Protein AF-A0A1H7SMZ6-F1 (afdb_monomer_lite)

Foldseek 3Di:
DDPVVVVLVVLLVVLVVLLVVCVVVLVVLVVVLVVLVVVLVVLLVVLVVVLVVLVVVLVVLVVVLVVLVVVQVPDPDDDPVNVVVSVVSVVVSVVSVVVSVVSVVVSVVVNVVSCVSVVSSVVSVVVSCVSCVSNVVSVVSVVVVVVVVPPPCPVPPPPPDDPDPPPDVVNVVVVVVVVPD

Structure (mmCIF, N/CA/C/O backbone):
data_AF-A0A1H7SMZ6-F1
#
_entry.id   AF-A0A1H7SMZ6-F1
#
loop_
_atom_site.group_PDB
_atom_site.id
_atom_site.type_symbol
_atom_site.label_atom_id
_atom_site.label_alt_id
_atom_site.label_comp_id
_atom_site.label_asym_id
_atom_site.label_entity_id
_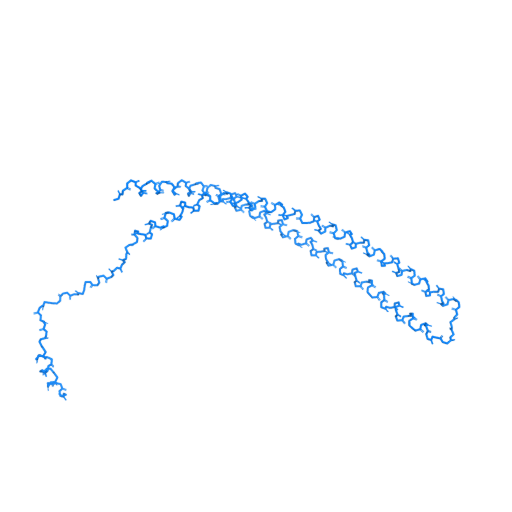atom_site.label_seq_id
_atom_site.pdbx_PDB_ins_code
_atom_site.Cartn_x
_atom_site.Cartn_y
_atom_site.Cartn_z
_atom_site.occupancy
_atom_site.B_iso_or_equiv
_atom_site.auth_seq_id
_atom_site.auth_comp_id
_atom_site.auth_asym_id
_atom_site.auth_atom_id
_atom_site.pdbx_PDB_model_num
ATOM 1 N N . MET A 1 1 ? -32.812 -18.752 51.879 1.00 51.69 1 MET A N 1
ATOM 2 C CA . MET A 1 1 ? -32.867 -17.754 50.796 1.00 51.69 1 MET A CA 1
ATOM 3 C C . MET A 1 1 ? -32.451 -16.427 51.401 1.00 51.69 1 MET A C 1
ATOM 5 O O . MET A 1 1 ? -33.240 -15.782 52.082 1.00 51.69 1 MET A O 1
ATOM 9 N N . SER A 1 2 ? -31.147 -16.176 51.392 1.00 53.62 2 SER A N 1
ATOM 10 C CA . SER A 1 2 ? -30.470 -15.222 52.283 1.00 53.62 2 SER A CA 1
ATOM 11 C C . SER A 1 2 ? -30.337 -13.846 51.614 1.00 53.62 2 SER A C 1
ATOM 13 O O . SER A 1 2 ? -30.300 -13.753 50.391 1.00 53.62 2 SER A O 1
ATOM 15 N N . GLN A 1 3 ? -30.242 -12.759 52.394 1.00 60.19 3 GLN A N 1
ATOM 16 C CA . GLN A 1 3 ? -30.104 -11.377 51.881 1.00 60.19 3 GLN A CA 1
ATOM 17 C C . GLN A 1 3 ? -28.958 -11.192 50.859 1.00 60.19 3 GLN A C 1
ATOM 19 O O . GLN A 1 3 ? -28.992 -10.259 50.059 1.00 60.19 3 GLN A O 1
ATOM 24 N N . SER A 1 4 ? -27.969 -12.094 50.864 1.00 61.38 4 SER A N 1
ATOM 25 C CA . SER A 1 4 ? -26.861 -12.137 49.904 1.00 61.38 4 SER A CA 1
ATOM 26 C C . SER A 1 4 ? -27.314 -12.468 48.476 1.00 61.38 4 SER A C 1
ATOM 28 O O . SER A 1 4 ? -26.823 -11.855 47.530 1.00 61.38 4 SER A O 1
ATOM 30 N N . GLU A 1 5 ? -28.260 -13.398 48.311 1.00 63.25 5 GLU A N 1
ATOM 31 C CA . GLU A 1 5 ? -28.797 -13.780 46.996 1.00 63.25 5 GLU A CA 1
ATOM 32 C C . GLU A 1 5 ? -29.577 -12.608 46.393 1.00 63.25 5 GLU A C 1
ATOM 34 O O . GLU A 1 5 ? -29.265 -12.171 45.291 1.00 63.25 5 GLU A O 1
ATOM 39 N N . ALA A 1 6 ? -30.487 -12.001 47.166 1.00 66.75 6 ALA A N 1
ATOM 40 C CA . ALA A 1 6 ? -31.293 -10.855 46.728 1.00 66.75 6 ALA A CA 1
ATOM 41 C C . ALA A 1 6 ? -30.447 -9.619 46.350 1.00 66.75 6 ALA A C 1
ATOM 43 O O . ALA A 1 6 ? -30.786 -8.890 45.417 1.00 66.75 6 ALA A O 1
ATOM 44 N N . SER A 1 7 ? -29.325 -9.387 47.044 1.00 71.81 7 SER A N 1
ATOM 45 C CA . SER A 1 7 ? -28.379 -8.311 46.717 1.00 71.81 7 SER A CA 1
ATOM 46 C C . SER A 1 7 ? -27.619 -8.568 45.411 1.00 71.81 7 SER A C 1
ATOM 48 O O . SER A 1 7 ? -27.366 -7.632 44.649 1.00 71.81 7 SER A O 1
ATOM 50 N N . SER A 1 8 ? -27.254 -9.820 45.130 1.00 73.25 8 SER A N 1
ATOM 51 C CA . SER A 1 8 ? -26.578 -10.173 43.881 1.00 73.25 8 SER A CA 1
ATOM 52 C C . SER A 1 8 ? -27.525 -10.114 42.680 1.00 73.25 8 SER A C 1
ATOM 54 O O . SER A 1 8 ? -27.167 -9.523 41.660 1.00 73.25 8 SER A O 1
ATOM 56 N N . THR A 1 9 ? -28.766 -10.597 42.816 1.00 78.12 9 THR A N 1
ATOM 57 C CA . THR A 1 9 ? -29.762 -10.506 41.733 1.00 78.12 9 THR A CA 1
ATOM 58 C C . THR A 1 9 ? -30.087 -9.053 41.381 1.00 78.12 9 THR A C 1
ATOM 60 O O . THR A 1 9 ? -30.216 -8.725 40.205 1.00 78.12 9 THR A O 1
ATOM 63 N N . ALA A 1 10 ? -30.150 -8.157 42.373 1.00 81.50 10 ALA A N 1
ATOM 64 C CA . ALA A 1 10 ? -30.347 -6.724 42.141 1.00 81.50 10 ALA A CA 1
ATOM 65 C C . ALA A 1 10 ? -29.162 -6.074 41.397 1.00 81.50 10 ALA A C 1
ATOM 67 O O . ALA A 1 10 ? -29.373 -5.323 40.446 1.00 81.50 10 ALA A O 1
ATOM 68 N N . ARG A 1 11 ? -27.913 -6.401 41.771 1.00 81.94 11 ARG A N 1
ATOM 69 C CA . ARG A 1 11 ? -26.711 -5.913 41.062 1.00 81.94 11 ARG A CA 1
ATOM 70 C C . ARG A 1 11 ? -26.665 -6.396 39.611 1.00 81.94 11 ARG A C 1
ATOM 72 O O . ARG A 1 11 ? -26.329 -5.619 38.720 1.00 81.94 11 ARG A O 1
ATOM 79 N N . ALA A 1 12 ? -27.018 -7.655 39.368 1.00 83.19 12 ALA A N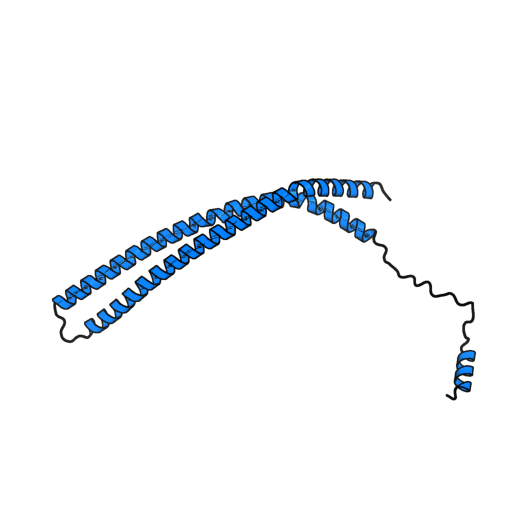 1
ATOM 80 C CA . ALA A 1 12 ? -27.065 -8.221 38.025 1.00 83.19 12 ALA A CA 1
ATOM 81 C C . ALA A 1 12 ? -28.208 -7.637 37.178 1.00 83.19 12 ALA A C 1
ATOM 83 O O . ALA A 1 12 ? -28.010 -7.373 35.994 1.00 83.19 12 ALA A O 1
ATOM 84 N N . HIS A 1 13 ? -29.371 -7.366 37.778 1.00 87.19 13 HIS A N 1
ATOM 85 C CA . HIS A 1 13 ? -30.476 -6.675 37.113 1.00 87.19 13 HIS A CA 1
ATOM 86 C C . HIS A 1 13 ? -30.074 -5.265 36.655 1.00 87.19 13 HIS A C 1
ATOM 88 O O . HIS A 1 13 ? -30.288 -4.915 35.496 1.00 87.19 13 HIS A O 1
ATOM 94 N N . ASP A 1 14 ? -29.434 -4.476 37.521 1.00 87.94 14 ASP A N 1
ATOM 95 C CA . ASP A 1 14 ? -28.948 -3.138 37.159 1.00 87.94 14 ASP A CA 1
ATOM 96 C C . ASP A 1 14 ? -27.877 -3.185 36.061 1.00 87.94 14 ASP A C 1
ATOM 98 O O . ASP A 1 14 ? -27.875 -2.345 35.157 1.00 87.94 14 ASP A O 1
ATOM 102 N N . ALA A 1 15 ? -26.982 -4.177 36.108 1.00 87.50 15 ALA A N 1
ATOM 103 C CA . ALA A 1 15 ? -25.980 -4.396 35.069 1.00 87.50 15 ALA A CA 1
ATOM 104 C C . ALA A 1 15 ? -26.621 -4.761 33.720 1.00 87.50 15 ALA A C 1
ATOM 106 O O . ALA A 1 15 ? -26.259 -4.176 32.702 1.00 87.50 15 ALA A O 1
ATOM 107 N N . LEU A 1 16 ? -27.610 -5.661 33.711 1.00 87.31 16 LEU A N 1
ATOM 108 C CA . LEU A 1 16 ? -28.380 -6.031 32.518 1.00 87.31 16 LEU A CA 1
ATOM 109 C C . LEU A 1 16 ? -29.177 -4.855 31.956 1.00 87.31 16 LEU A C 1
ATOM 111 O O . LEU A 1 16 ? -29.205 -4.661 30.744 1.00 87.31 16 LEU A O 1
ATOM 115 N N . HIS A 1 17 ? -29.798 -4.053 32.819 1.00 89.94 17 HIS A N 1
ATOM 116 C CA . HIS A 1 17 ? -30.551 -2.879 32.395 1.00 89.94 17 HIS A CA 1
ATOM 117 C C . HIS A 1 17 ? -29.638 -1.834 31.739 1.00 89.94 17 HIS A C 1
ATOM 119 O O . HIS A 1 17 ? -29.961 -1.329 30.666 1.00 89.94 17 HIS A O 1
ATOM 125 N N . LYS A 1 18 ? -28.472 -1.543 32.334 1.00 89.38 18 LYS A N 1
ATOM 126 C CA . LYS A 1 18 ? -27.463 -0.662 31.719 1.00 89.38 18 LYS A CA 1
ATOM 127 C C . LYS A 1 18 ? -26.940 -1.231 30.404 1.00 89.38 18 LYS A C 1
ATOM 129 O O . LYS A 1 18 ? -26.944 -0.533 29.396 1.00 89.38 18 LYS A O 1
ATOM 134 N N . LEU A 1 19 ? -26.573 -2.512 30.389 1.00 90.31 19 LEU A N 1
ATOM 135 C CA . LEU A 1 19 ? -26.091 -3.186 29.187 1.00 90.31 19 LEU A CA 1
ATOM 136 C C . LEU A 1 19 ? -27.138 -3.152 28.067 1.00 90.31 19 LEU A C 1
ATOM 138 O O . LEU A 1 19 ? -26.787 -2.901 26.924 1.00 90.31 19 LEU A O 1
ATOM 142 N N . SER A 1 20 ? -28.423 -3.334 28.380 1.00 92.19 20 SER A N 1
ATOM 143 C CA . SER A 1 20 ? -29.515 -3.234 27.404 1.00 92.19 20 SER A CA 1
ATOM 144 C C . SER A 1 20 ? -29.633 -1.843 26.774 1.00 92.19 20 SER A C 1
ATOM 146 O O . SER A 1 20 ? -30.124 -1.740 25.652 1.00 92.19 20 SER A O 1
ATOM 148 N N . GLN A 1 21 ? -29.230 -0.785 27.482 1.00 92.19 21 GLN A N 1
ATOM 149 C CA . GLN A 1 21 ? -29.233 0.585 26.963 1.00 92.19 21 GLN A CA 1
ATOM 150 C C . GLN A 1 21 ? -27.969 0.898 26.152 1.00 92.19 21 GLN A C 1
ATOM 152 O O . GLN A 1 21 ? -28.045 1.637 25.175 1.00 92.19 21 GLN A O 1
ATOM 157 N N . GLU A 1 22 ? -26.823 0.331 26.534 1.00 92.25 22 GLU A N 1
ATOM 158 C CA . GLU A 1 22 ? -25.522 0.579 25.895 1.00 92.25 22 GLU A CA 1
ATOM 159 C C . GLU A 1 22 ? -25.234 -0.355 24.704 1.00 92.25 22 GLU A C 1
ATOM 161 O O . GLU A 1 22 ? -24.504 0.025 23.790 1.00 92.25 22 GLU A O 1
ATOM 166 N N . LEU A 1 23 ? -25.830 -1.554 24.667 1.00 91.94 23 LEU A N 1
ATOM 167 C CA . LEU A 1 23 ? -25.661 -2.546 23.595 1.00 91.94 23 LEU A CA 1
ATOM 168 C C . LEU A 1 23 ? -25.948 -1.986 22.194 1.00 91.94 23 LEU A C 1
ATOM 170 O O . LEU A 1 23 ? -25.123 -2.212 21.309 1.00 91.94 23 LEU A O 1
ATOM 174 N N . PRO A 1 24 ? -27.056 -1.254 21.960 1.00 94.25 24 PRO A N 1
ATOM 175 C CA . PRO A 1 24 ? -27.319 -0.656 20.654 1.00 94.25 24 PRO A CA 1
ATOM 176 C C . PRO A 1 24 ? -26.202 0.296 20.191 1.00 94.25 24 PRO A C 1
ATOM 178 O O . PRO A 1 24 ? -25.736 0.163 19.062 1.00 94.25 24 PRO A O 1
ATOM 181 N N . ASP A 1 25 ? -25.704 1.182 21.068 1.00 93.94 25 ASP A N 1
ATOM 182 C CA . ASP A 1 25 ? -24.581 2.090 20.752 1.00 93.94 25 ASP A CA 1
ATOM 183 C C . ASP A 1 25 ? -23.287 1.301 20.498 1.00 93.94 25 ASP A C 1
ATOM 185 O O . ASP A 1 25 ? -22.538 1.590 19.564 1.00 93.94 25 ASP A O 1
ATOM 189 N N . ALA A 1 26 ? -23.028 0.252 21.284 1.00 94.75 26 ALA A N 1
ATOM 190 C CA . ALA A 1 26 ? -21.883 -0.626 21.072 1.00 94.75 26 ALA A CA 1
ATOM 191 C C . ALA A 1 26 ? -21.931 -1.329 19.703 1.00 94.75 26 ALA A C 1
ATOM 193 O O . ALA A 1 26 ? -20.911 -1.391 19.011 1.00 94.75 26 ALA A O 1
ATOM 194 N N . CYS A 1 27 ? -23.101 -1.817 19.285 1.00 94.69 27 CYS A N 1
ATOM 195 C CA . CYS A 1 27 ? -23.300 -2.413 17.966 1.00 94.69 27 CYS A CA 1
ATOM 196 C C . CYS A 1 27 ? -23.074 -1.395 16.841 1.00 94.69 27 CYS A C 1
ATOM 198 O O . CYS A 1 27 ? -22.285 -1.672 15.939 1.00 94.69 27 CYS A O 1
ATOM 200 N N . GLU A 1 28 ? -23.666 -0.198 16.923 1.00 95.75 28 GLU A N 1
ATOM 201 C CA . GLU A 1 28 ? -23.465 0.865 15.924 1.00 95.75 28 GLU A CA 1
ATOM 202 C C . GLU A 1 28 ? -21.985 1.259 15.788 1.00 95.75 28 GLU A C 1
ATOM 204 O O . GLU A 1 28 ? -21.462 1.459 14.686 1.00 95.75 28 GLU A O 1
ATOM 209 N N . ARG A 1 29 ? -21.270 1.322 16.914 1.00 95.38 29 ARG A N 1
ATOM 210 C CA . ARG A 1 29 ? -19.826 1.571 16.955 1.00 95.38 29 ARG A CA 1
ATOM 211 C C . ARG A 1 29 ? -19.019 0.470 16.275 1.00 95.38 29 ARG A C 1
ATOM 213 O O . ARG A 1 29 ? -18.088 0.777 15.531 1.00 95.38 29 ARG A O 1
ATOM 220 N N . LEU A 1 30 ? -19.343 -0.798 16.521 1.00 95.62 30 LEU A N 1
ATOM 221 C CA . LEU A 1 30 ? -18.669 -1.920 15.863 1.00 95.62 30 LEU A CA 1
ATOM 222 C C . LEU A 1 30 ? -18.979 -1.967 14.361 1.00 95.62 30 LEU A C 1
ATOM 224 O O . LEU A 1 30 ? -18.074 -2.227 13.567 1.00 95.62 30 LEU A O 1
ATOM 228 N N . ASP A 1 31 ? -20.202 -1.628 13.950 1.00 95.31 31 ASP A N 1
ATOM 229 C CA . ASP A 1 31 ? -20.561 -1.480 12.536 1.00 95.31 31 ASP A CA 1
ATOM 230 C C . ASP A 1 31 ? -19.763 -0.358 11.862 1.00 95.31 31 ASP A C 1
ATOM 232 O O . ASP A 1 31 ? -19.301 -0.502 10.725 1.00 95.31 31 ASP A O 1
ATOM 236 N N . TYR A 1 32 ? -19.535 0.752 12.569 1.00 93.69 32 TYR A N 1
ATOM 237 C CA . TYR A 1 32 ? -18.659 1.820 12.097 1.00 93.69 32 TYR A CA 1
ATOM 238 C C . TYR A 1 32 ? -17.214 1.334 11.909 1.00 93.69 32 TYR A C 1
ATOM 240 O O . TYR A 1 32 ? -16.632 1.559 10.844 1.00 93.69 32 TYR A O 1
ATOM 248 N N . VAL A 1 33 ? -16.662 0.597 12.882 1.00 94.69 33 VAL A N 1
ATOM 249 C CA . VAL A 1 33 ? -15.330 -0.027 12.771 1.00 94.69 33 VAL A CA 1
ATOM 250 C C . VAL A 1 33 ? -15.260 -0.952 11.562 1.00 94.69 33 VAL A C 1
ATOM 252 O O . VAL A 1 33 ? -14.320 -0.851 10.770 1.00 94.69 33 VAL A O 1
ATOM 255 N N . LYS A 1 34 ? -16.267 -1.809 11.365 1.00 93.88 34 LYS A N 1
ATOM 256 C CA . LYS A 1 34 ? -16.344 -2.696 10.200 1.00 93.88 34 LYS A CA 1
ATOM 257 C C . LYS A 1 34 ? -16.277 -1.897 8.898 1.00 93.88 34 LYS A C 1
ATOM 259 O O . LYS A 1 34 ? -15.437 -2.184 8.050 1.00 93.88 34 LYS A O 1
ATOM 264 N N . ARG A 1 35 ? -17.116 -0.867 8.746 1.00 93.00 35 ARG A N 1
ATOM 265 C CA . ARG A 1 35 ? -17.152 -0.040 7.526 1.00 93.00 35 ARG A CA 1
ATOM 266 C C . ARG A 1 35 ? -15.820 0.647 7.250 1.00 93.00 35 ARG A C 1
ATOM 268 O O . ARG A 1 35 ? -15.380 0.671 6.103 1.00 93.00 35 ARG A O 1
ATOM 275 N N . MET A 1 36 ? -15.178 1.194 8.280 1.00 91.00 36 MET A N 1
ATOM 276 C CA . MET A 1 36 ? -13.864 1.807 8.111 1.00 91.00 36 MET A CA 1
ATOM 277 C C . MET A 1 36 ? -12.786 0.782 7.746 1.00 91.00 36 MET A C 1
ATOM 279 O O . MET A 1 36 ? -11.935 1.081 6.910 1.00 91.00 36 MET A O 1
ATOM 283 N N . THR A 1 37 ? -12.844 -0.423 8.324 1.00 90.50 37 THR A N 1
ATOM 284 C CA . THR A 1 37 ? -11.916 -1.521 8.005 1.00 90.50 37 THR A CA 1
ATOM 285 C C . THR A 1 37 ? -12.036 -1.913 6.541 1.00 90.50 37 THR A C 1
ATOM 287 O O . THR A 1 37 ? -11.033 -1.967 5.830 1.00 90.50 37 THR A O 1
ATOM 290 N N . ASP A 1 38 ? -13.270 -2.116 6.075 1.00 91.75 38 ASP A N 1
ATOM 291 C CA . ASP A 1 38 ? -13.570 -2.483 4.691 1.00 91.75 38 ASP A CA 1
ATOM 292 C C . ASP A 1 38 ? -13.055 -1.406 3.715 1.00 91.75 38 ASP A C 1
ATOM 294 O O . ASP A 1 38 ? -12.442 -1.715 2.688 1.00 91.75 38 ASP A O 1
ATOM 298 N N . GLN A 1 39 ? -13.245 -0.125 4.052 1.00 90.75 39 GLN A N 1
ATOM 299 C CA . GLN A 1 39 ? -12.774 0.996 3.238 1.00 90.75 39 GLN A CA 1
ATOM 300 C C . GLN A 1 39 ? -11.242 1.086 3.196 1.00 90.75 39 GLN A C 1
ATOM 302 O O . GLN A 1 39 ? -10.671 1.275 2.119 1.00 90.75 39 GLN A O 1
ATOM 307 N N . ALA A 1 40 ? -10.574 0.954 4.343 1.00 90.38 40 ALA A N 1
ATOM 308 C CA . ALA A 1 40 ? -9.118 1.001 4.428 1.00 90.38 40 ALA A CA 1
ATOM 309 C C . ALA A 1 40 ? -8.480 -0.168 3.665 1.00 90.38 40 ALA A C 1
ATOM 311 O O . ALA A 1 40 ? -7.573 0.052 2.862 1.00 90.38 40 ALA A O 1
ATOM 312 N N . ALA A 1 41 ? -9.006 -1.384 3.837 1.00 91.50 41 ALA A N 1
ATOM 313 C CA . ALA A 1 41 ? -8.556 -2.567 3.110 1.00 91.50 41 ALA A CA 1
ATOM 314 C C . ALA A 1 41 ? -8.716 -2.391 1.594 1.00 91.50 41 ALA A C 1
ATOM 316 O O . ALA A 1 41 ? -7.760 -2.592 0.848 1.00 91.50 41 ALA A O 1
ATOM 317 N N . SER A 1 42 ? -9.889 -1.930 1.144 1.00 93.06 42 SER A N 1
ATOM 318 C CA . SER A 1 42 ? -10.146 -1.669 -0.278 1.00 93.06 42 SER A CA 1
ATOM 319 C C . SER A 1 42 ? -9.182 -0.626 -0.849 1.00 93.06 42 SER A C 1
ATOM 321 O O . SER A 1 42 ? -8.654 -0.797 -1.945 1.00 93.06 42 SER A O 1
ATOM 323 N N . LYS A 1 43 ? -8.907 0.450 -0.099 1.00 91.69 43 LYS A N 1
ATOM 324 C CA . LYS A 1 43 ? -7.952 1.483 -0.516 1.00 91.69 43 LYS A CA 1
ATOM 325 C C . LYS A 1 43 ? -6.536 0.921 -0.646 1.00 91.69 43 LYS A C 1
ATOM 327 O O . LYS A 1 43 ? -5.888 1.169 -1.656 1.00 91.69 43 LYS A O 1
ATOM 332 N N . VAL A 1 44 ? -6.061 0.173 0.351 1.00 93.12 44 VAL A N 1
ATOM 333 C CA . VAL A 1 44 ? -4.712 -0.414 0.334 1.00 93.12 44 VAL A CA 1
ATOM 334 C C . VAL A 1 44 ? -4.558 -1.408 -0.816 1.00 93.12 44 VAL A C 1
ATOM 336 O O . VAL A 1 44 ? -3.553 -1.340 -1.515 1.00 93.12 44 VAL A O 1
ATOM 339 N N . LEU A 1 45 ? -5.551 -2.270 -1.061 1.00 94.38 45 LEU A N 1
ATOM 340 C CA . LEU A 1 45 ? -5.529 -3.212 -2.187 1.00 94.38 45 LEU A CA 1
ATOM 341 C C . LEU A 1 45 ? -5.393 -2.485 -3.528 1.00 94.38 45 LEU A C 1
ATOM 343 O O . LEU A 1 45 ? -4.480 -2.786 -4.286 1.00 94.38 45 LEU A O 1
ATOM 347 N N . ASN A 1 46 ? -6.197 -1.444 -3.763 1.00 94.12 46 ASN A N 1
ATOM 348 C CA . ASN A 1 46 ? -6.112 -0.658 -4.997 1.00 94.12 46 ASN A CA 1
ATOM 349 C C . ASN A 1 46 ? -4.738 0.018 -5.182 1.00 94.12 46 ASN A C 1
ATOM 351 O O . ASN A 1 46 ? -4.239 0.124 -6.302 1.00 94.12 46 ASN A O 1
ATOM 355 N N . LEU A 1 47 ? -4.119 0.496 -4.094 1.00 93.88 47 LEU A N 1
ATOM 356 C CA . LEU A 1 47 ? -2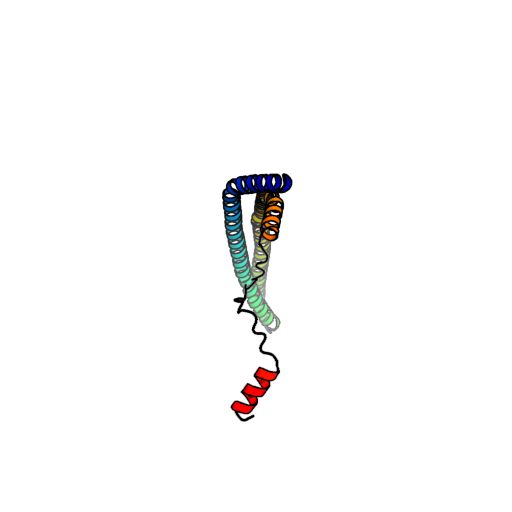.777 1.090 -4.141 1.00 93.88 47 LEU A CA 1
ATOM 357 C C . LEU A 1 47 ? -1.705 0.041 -4.458 1.00 93.88 47 LEU A C 1
ATOM 359 O O . LEU A 1 47 ? -0.773 0.328 -5.209 1.00 93.88 47 LEU A O 1
ATOM 363 N N . VAL A 1 48 ? -1.837 -1.163 -3.897 1.00 94.06 48 VAL A N 1
ATOM 364 C CA . VAL A 1 48 ? -0.930 -2.286 -4.162 1.00 94.06 48 VAL A CA 1
ATOM 365 C C . VAL A 1 48 ? -1.061 -2.766 -5.606 1.00 94.06 48 VAL A C 1
ATOM 367 O O . VAL A 1 48 ? -0.033 -2.929 -6.257 1.00 94.06 48 VAL A O 1
ATOM 370 N N . ASP A 1 49 ? -2.279 -2.921 -6.125 1.00 95.12 49 ASP A N 1
ATOM 371 C CA . ASP A 1 49 ? -2.520 -3.337 -7.514 1.00 95.12 49 ASP A CA 1
ATOM 372 C C . ASP A 1 49 ? -1.891 -2.342 -8.503 1.00 95.12 49 ASP A C 1
ATOM 374 O O . ASP A 1 49 ? -1.125 -2.726 -9.386 1.00 95.12 49 ASP A O 1
ATOM 378 N N . SER A 1 50 ? -2.099 -1.040 -8.281 1.00 92.50 50 SER A N 1
ATOM 379 C CA . SER A 1 50 ? -1.463 0.024 -9.072 1.00 92.50 50 SER A CA 1
ATOM 380 C C . SER A 1 50 ? 0.073 -0.051 -9.029 1.00 92.50 50 SER A C 1
ATOM 382 O O . SER A 1 50 ? 0.745 0.065 -10.055 1.00 92.50 50 SER A O 1
ATOM 384 N N . ALA A 1 51 ? 0.651 -0.310 -7.848 1.00 92.56 51 ALA A N 1
ATOM 385 C CA . ALA A 1 51 ? 2.096 -0.479 -7.702 1.00 92.56 51 ALA A CA 1
ATOM 386 C C . ALA A 1 51 ? 2.626 -1.698 -8.474 1.00 92.56 51 ALA A C 1
ATOM 388 O O . ALA A 1 51 ? 3.737 -1.650 -9.006 1.00 92.56 51 ALA A O 1
ATOM 389 N N . GLN A 1 52 ? 1.860 -2.792 -8.507 1.00 95.19 52 GLN A N 1
ATOM 390 C CA . GLN A 1 52 ? 2.222 -4.016 -9.220 1.00 95.19 52 GLN A CA 1
ATOM 391 C C . GLN A 1 52 ? 2.225 -3.804 -10.735 1.00 95.19 52 GLN A C 1
ATOM 393 O O . GLN A 1 52 ? 3.190 -4.204 -11.389 1.00 95.19 52 GLN A O 1
ATOM 398 N N . ASP A 1 53 ? 1.216 -3.120 -11.275 1.00 94.75 53 ASP A N 1
ATOM 399 C CA . ASP A 1 53 ? 1.149 -2.777 -12.700 1.00 94.75 53 ASP A CA 1
ATOM 400 C C . ASP A 1 53 ? 2.340 -1.903 -13.126 1.00 94.75 53 ASP A C 1
ATOM 402 O O . ASP A 1 53 ? 3.008 -2.171 -14.133 1.00 94.75 53 ASP A O 1
ATOM 406 N N . ASP A 1 54 ? 2.666 -0.888 -12.322 1.00 93.12 54 ASP A N 1
ATOM 407 C CA . ASP A 1 54 ? 3.817 -0.020 -12.571 1.00 93.12 54 ASP A CA 1
ATOM 408 C C . ASP A 1 54 ? 5.147 -0.801 -12.487 1.00 93.12 54 ASP A C 1
ATOM 410 O O . ASP A 1 54 ? 6.041 -0.624 -13.327 1.00 93.12 54 ASP A O 1
ATOM 414 N N . ALA A 1 55 ? 5.275 -1.713 -11.515 1.00 96.00 55 ALA A N 1
ATOM 415 C CA . ALA A 1 55 ? 6.453 -2.565 -11.356 1.00 96.00 55 ALA A CA 1
ATOM 416 C C . ALA A 1 55 ? 6.644 -3.510 -12.552 1.00 96.00 55 ALA A C 1
ATOM 418 O O . ALA A 1 55 ? 7.768 -3.680 -13.034 1.00 96.00 55 ALA A O 1
ATOM 419 N N . GLU A 1 56 ? 5.560 -4.093 -13.063 1.00 96.62 56 GLU A N 1
ATOM 420 C CA . GLU A 1 56 ? 5.580 -4.955 -14.244 1.00 96.62 56 GLU A CA 1
ATOM 421 C C . GLU A 1 56 ? 6.010 -4.180 -15.498 1.00 96.62 56 GLU A C 1
ATOM 423 O O . GLU A 1 56 ? 6.823 -4.667 -16.293 1.00 96.62 56 GLU A O 1
ATOM 428 N N . GLY A 1 57 ? 5.555 -2.931 -15.638 1.00 94.81 57 GLY A N 1
ATOM 429 C CA . GLY A 1 57 ? 5.994 -2.024 -16.696 1.00 94.81 57 GLY A CA 1
ATOM 430 C C . GLY A 1 57 ? 7.510 -1.800 -16.693 1.00 94.81 57 GLY A C 1
ATOM 431 O O . GLY A 1 57 ? 8.168 -1.982 -17.725 1.00 94.81 57 GLY A O 1
ATOM 432 N N . VAL A 1 58 ? 8.083 -1.464 -15.532 1.00 96.44 58 VAL A N 1
ATOM 433 C CA . VAL A 1 58 ? 9.537 -1.274 -15.374 1.00 96.44 58 VAL A CA 1
ATOM 434 C C . VAL A 1 58 ? 10.294 -2.581 -15.606 1.00 96.44 58 VAL A C 1
ATOM 436 O O . VAL A 1 58 ? 11.305 -2.586 -16.312 1.00 96.44 58 VAL A O 1
ATOM 439 N N . ARG A 1 59 ? 9.797 -3.706 -15.077 1.00 97.25 59 ARG A N 1
ATOM 440 C CA . ARG A 1 59 ? 10.409 -5.031 -15.257 1.00 97.25 59 ARG A CA 1
ATOM 441 C C . ARG A 1 59 ? 10.512 -5.399 -16.736 1.00 97.25 59 ARG A C 1
ATOM 443 O O . ARG A 1 59 ? 11.580 -5.819 -17.190 1.00 97.25 59 ARG A O 1
ATOM 450 N N . ARG A 1 60 ? 9.430 -5.215 -17.499 1.00 97.06 60 ARG A N 1
ATOM 451 C CA . ARG A 1 60 ? 9.397 -5.493 -18.941 1.00 97.06 60 ARG A CA 1
ATOM 452 C C . ARG A 1 60 ? 10.391 -4.618 -19.704 1.00 97.06 60 ARG A C 1
ATOM 454 O O . ARG A 1 60 ? 11.217 -5.152 -20.442 1.00 97.06 60 ARG A O 1
ATOM 461 N N . GLN A 1 61 ? 10.368 -3.303 -19.474 1.00 96.31 61 GLN A N 1
ATOM 462 C CA . GLN A 1 61 ? 11.306 -2.362 -20.104 1.00 96.31 61 GLN A CA 1
ATOM 463 C C . GLN A 1 61 ? 12.768 -2.713 -19.793 1.00 96.31 61 GLN A C 1
ATOM 465 O O . GLN A 1 61 ? 13.617 -2.693 -20.684 1.00 96.31 61 GLN A O 1
ATOM 470 N N . GLY A 1 62 ? 13.062 -3.072 -18.540 1.00 97.44 62 GLY A N 1
ATOM 471 C CA . GLY A 1 62 ? 14.397 -3.479 -18.111 1.00 97.44 62 GLY A CA 1
ATOM 472 C C . GLY A 1 62 ? 14.869 -4.763 -18.794 1.00 97.44 62 GLY A C 1
ATOM 473 O O . GLY A 1 62 ? 16.019 -4.838 -19.227 1.00 97.44 62 GLY A O 1
ATOM 474 N N . SER A 1 63 ? 13.981 -5.750 -18.953 1.00 97.56 63 SER A N 1
ATOM 475 C CA . SER A 1 63 ? 14.288 -7.002 -19.657 1.00 97.56 63 SER A CA 1
ATOM 476 C C . SER A 1 63 ? 14.580 -6.764 -21.142 1.00 97.56 63 SER A C 1
ATOM 478 O O . SER A 1 63 ? 15.618 -7.196 -21.642 1.00 97.56 63 SER A O 1
ATOM 480 N N . GLU A 1 64 ? 13.711 -6.020 -21.834 1.00 96.75 64 GLU A N 1
ATOM 481 C CA . GLU A 1 64 ? 13.877 -5.672 -23.254 1.00 96.75 64 GLU A CA 1
ATOM 482 C C . GLU A 1 64 ? 15.180 -4.884 -23.499 1.00 96.75 64 GLU A C 1
ATOM 484 O O . GLU A 1 64 ? 15.912 -5.137 -24.469 1.00 96.75 64 GLU A O 1
ATOM 489 N N . LEU A 1 65 ? 15.508 -3.949 -22.598 1.00 97.31 65 LEU A N 1
ATOM 490 C CA . LEU A 1 65 ? 16.749 -3.180 -22.651 1.00 97.31 65 LEU A CA 1
ATOM 491 C C . LEU A 1 65 ? 17.978 -4.065 -22.410 1.00 97.31 65 LEU A C 1
ATOM 493 O O . LEU A 1 65 ? 18.955 -3.954 -23.151 1.00 97.31 65 LEU A O 1
ATOM 497 N N . SER A 1 66 ? 17.929 -4.944 -21.406 1.00 97.12 66 SER A N 1
ATOM 498 C CA . SER A 1 66 ? 19.017 -5.869 -21.070 1.00 97.12 66 SER A CA 1
ATOM 499 C C . SER A 1 66 ? 19.361 -6.777 -22.249 1.00 97.12 66 SER A C 1
ATOM 501 O O . SER A 1 66 ? 20.520 -6.845 -22.659 1.00 97.12 66 SER A O 1
ATOM 503 N N . GLU A 1 67 ? 18.359 -7.397 -22.876 1.00 96.75 67 GLU A N 1
ATOM 504 C CA . GLU A 1 67 ? 18.577 -8.214 -24.072 1.00 96.75 67 GLU A CA 1
ATOM 505 C C . GLU A 1 67 ? 19.179 -7.406 -25.227 1.00 96.75 67 GLU A C 1
ATOM 507 O O . GLU A 1 67 ? 20.082 -7.867 -25.929 1.00 96.75 67 GLU A O 1
ATOM 512 N N . SER A 1 68 ? 18.687 -6.184 -25.435 1.00 94.75 68 SER A N 1
ATOM 513 C CA . SER A 1 68 ? 19.179 -5.309 -26.500 1.00 94.75 68 SER A CA 1
ATOM 514 C C . SER A 1 68 ? 20.632 -4.894 -26.270 1.00 94.75 68 SER A C 1
ATOM 516 O O . SER A 1 68 ? 21.415 -4.871 -27.220 1.00 94.75 68 SER A O 1
ATOM 518 N N . LEU A 1 69 ? 21.020 -4.636 -25.018 1.00 95.25 69 LEU A N 1
ATOM 519 C CA . LEU A 1 69 ? 22.404 -4.369 -24.629 1.00 95.25 69 LEU A CA 1
ATOM 520 C C . LEU A 1 69 ? 23.300 -5.592 -24.830 1.00 95.25 69 LEU A C 1
ATOM 522 O O . LEU A 1 69 ? 24.381 -5.449 -25.394 1.00 95.25 69 LEU A O 1
ATOM 526 N N . GLN A 1 70 ? 22.850 -6.787 -24.441 1.00 94.94 70 GLN A N 1
ATOM 527 C CA . GLN A 1 70 ? 23.608 -8.026 -24.646 1.00 94.94 70 GLN A CA 1
ATOM 528 C C . GLN A 1 70 ? 23.852 -8.296 -26.136 1.00 94.94 70 GLN A C 1
ATOM 530 O O . GLN A 1 70 ? 24.986 -8.562 -26.535 1.00 94.94 70 GLN A O 1
ATOM 535 N N . ARG A 1 71 ? 22.819 -8.145 -26.978 1.00 92.81 71 ARG A N 1
ATOM 536 C CA . ARG A 1 71 ? 22.951 -8.257 -28.442 1.00 92.81 71 ARG A CA 1
ATOM 537 C C . ARG A 1 71 ? 23.896 -7.207 -29.021 1.00 92.81 71 ARG A C 1
ATOM 539 O O . ARG A 1 71 ? 24.632 -7.501 -29.959 1.00 92.81 71 ARG A O 1
ATOM 546 N N . LEU A 1 72 ? 23.873 -5.980 -28.496 1.00 92.69 72 LEU A N 1
ATOM 547 C CA . LEU A 1 72 ? 24.777 -4.919 -28.937 1.00 92.69 72 LEU A CA 1
ATOM 548 C C . LEU A 1 72 ? 26.233 -5.211 -28.557 1.00 92.69 72 LEU A C 1
ATOM 550 O O . LEU A 1 72 ? 27.120 -4.969 -29.367 1.00 92.69 72 LEU A O 1
ATOM 554 N N . ALA A 1 73 ? 26.470 -5.729 -27.351 1.00 90.88 73 ALA A N 1
ATOM 555 C CA . ALA A 1 73 ? 27.805 -5.940 -26.795 1.00 90.88 73 ALA A CA 1
ATOM 556 C C . ALA A 1 73 ? 28.641 -6.969 -27.573 1.00 90.88 73 ALA A C 1
ATOM 558 O O . ALA A 1 73 ? 29.864 -6.867 -27.594 1.00 90.88 73 ALA A O 1
ATOM 559 N N . VAL A 1 74 ? 27.990 -7.939 -28.219 1.00 93.81 74 VAL A N 1
ATOM 560 C CA . VAL A 1 74 ? 28.650 -8.976 -29.031 1.00 93.81 74 VAL A CA 1
ATOM 561 C C . VAL A 1 74 ? 28.634 -8.673 -30.532 1.00 93.81 74 VAL A C 1
ATOM 563 O O . VAL A 1 74 ? 29.116 -9.480 -31.326 1.00 93.81 74 VAL A O 1
ATOM 566 N N . ALA A 1 75 ? 28.056 -7.541 -30.948 1.00 91.62 75 ALA A N 1
ATOM 567 C CA . ALA A 1 75 ? 27.971 -7.191 -32.358 1.00 91.62 75 ALA A CA 1
ATOM 568 C C . ALA A 1 75 ? 29.365 -6.817 -32.903 1.00 91.62 75 ALA A C 1
ATOM 570 O O . ALA A 1 75 ? 30.033 -5.965 -32.313 1.00 91.62 75 ALA A O 1
ATOM 571 N N . PRO A 1 76 ? 29.804 -7.409 -34.029 1.00 87.75 76 PRO A N 1
ATOM 572 C CA . PRO A 1 76 ? 31.140 -7.175 -34.583 1.00 87.75 76 PRO A CA 1
ATOM 573 C C . PRO A 1 76 ? 31.331 -5.746 -35.120 1.00 87.75 76 PRO A C 1
ATOM 575 O O . PRO A 1 76 ? 32.459 -5.278 -35.245 1.00 87.75 76 PRO A O 1
ATOM 578 N N . ASP A 1 77 ? 30.238 -5.044 -35.421 1.00 86.00 77 ASP A N 1
ATOM 579 C CA . ASP A 1 77 ? 30.199 -3.722 -36.034 1.00 86.00 77 ASP A CA 1
ATOM 580 C C . ASP A 1 77 ? 29.272 -2.760 -35.262 1.00 86.00 77 ASP A C 1
ATOM 582 O O . ASP A 1 77 ? 28.080 -2.587 -35.540 1.00 86.00 77 ASP A O 1
ATOM 586 N N . LEU A 1 78 ? 29.832 -2.086 -34.255 1.00 89.75 78 LEU A N 1
ATOM 587 C CA . LEU A 1 78 ? 29.118 -1.050 -33.509 1.00 89.75 78 LEU A CA 1
ATOM 588 C C . LEU A 1 78 ? 29.268 0.320 -34.185 1.00 89.75 78 LEU A C 1
ATOM 590 O O . LEU A 1 78 ? 30.302 0.977 -34.065 1.00 89.75 78 LEU A O 1
ATOM 594 N N . SER A 1 79 ? 28.209 0.793 -34.847 1.00 92.69 79 SER A N 1
ATOM 595 C CA . SER A 1 79 ? 28.164 2.171 -35.349 1.00 92.69 79 SER A CA 1
ATOM 596 C C . SER A 1 79 ? 27.888 3.179 -34.226 1.00 92.69 79 SER A C 1
ATOM 598 O O . SER A 1 79 ? 27.164 2.899 -33.265 1.00 92.69 79 SER A O 1
ATOM 600 N N . VAL A 1 80 ? 28.416 4.400 -34.373 1.00 93.56 80 VAL A N 1
ATOM 601 C CA . VAL A 1 80 ? 28.177 5.512 -33.431 1.00 93.56 80 VAL A CA 1
ATOM 602 C C . VAL A 1 80 ? 26.685 5.844 -33.320 1.00 93.56 80 VAL A C 1
ATOM 604 O O . VAL A 1 80 ? 26.199 6.176 -32.239 1.00 93.56 80 VAL A O 1
ATOM 607 N N . GLU A 1 81 ? 25.940 5.739 -34.420 1.00 94.44 81 GLU A N 1
ATOM 608 C CA . GLU A 1 81 ? 24.497 5.982 -34.440 1.00 94.44 81 GLU A CA 1
ATOM 609 C C . GLU A 1 81 ? 23.741 4.962 -33.582 1.00 94.44 81 GLU A C 1
ATOM 611 O O . GLU A 1 81 ? 22.930 5.339 -32.733 1.00 94.44 81 GLU A O 1
ATOM 616 N N . ARG A 1 82 ? 24.075 3.676 -33.731 1.00 91.44 82 ARG A N 1
ATOM 617 C CA . ARG A 1 82 ? 23.472 2.577 -32.972 1.00 91.44 82 ARG A CA 1
ATOM 618 C C . ARG A 1 82 ? 23.843 2.648 -31.487 1.00 91.44 82 ARG A C 1
ATOM 620 O O . ARG A 1 82 ? 22.976 2.458 -30.635 1.00 91.44 82 ARG A O 1
ATOM 627 N N . ALA A 1 83 ? 25.083 3.024 -31.166 1.00 92.00 83 ALA A N 1
ATOM 628 C CA . ALA A 1 83 ? 25.503 3.304 -29.792 1.00 92.00 83 ALA A CA 1
ATOM 629 C C . ALA A 1 83 ? 24.708 4.470 -29.177 1.00 92.00 83 ALA A C 1
ATOM 631 O O . ALA A 1 83 ? 24.185 4.354 -28.069 1.00 92.00 83 ALA A O 1
ATOM 632 N N . ARG A 1 84 ? 24.539 5.579 -29.912 1.00 95.81 84 ARG A N 1
ATOM 633 C CA . ARG A 1 84 ? 23.764 6.741 -29.450 1.00 95.81 84 ARG A CA 1
ATOM 634 C C . ARG A 1 84 ? 22.282 6.406 -29.258 1.00 95.81 84 ARG A C 1
ATOM 636 O O . ARG A 1 84 ? 21.678 6.890 -28.303 1.00 95.81 84 ARG A O 1
ATOM 643 N N . ALA A 1 85 ? 21.697 5.585 -30.130 1.00 94.44 85 ALA A N 1
ATOM 644 C CA . ALA A 1 85 ? 20.328 5.097 -29.976 1.00 94.44 85 ALA A CA 1
ATOM 645 C C . ALA A 1 85 ? 20.171 4.264 -28.693 1.00 94.44 85 ALA A C 1
ATOM 647 O O . ALA A 1 85 ? 19.271 4.531 -27.898 1.00 94.44 85 ALA A O 1
ATOM 648 N N . MET A 1 86 ? 21.097 3.337 -28.430 1.00 95.44 86 MET A N 1
ATOM 649 C CA . MET A 1 86 ? 21.091 2.544 -27.198 1.00 95.44 86 MET A CA 1
ATOM 650 C C . MET A 1 86 ? 21.289 3.398 -25.943 1.00 95.44 86 MET A C 1
ATOM 652 O O . MET A 1 86 ? 20.576 3.203 -24.964 1.00 95.44 86 MET A O 1
ATOM 656 N N . MET A 1 87 ? 22.163 4.409 -25.977 1.00 96.19 87 MET A N 1
ATOM 657 C CA . MET A 1 87 ? 22.301 5.356 -24.862 1.00 96.19 87 MET A CA 1
ATOM 658 C C . MET A 1 87 ? 20.998 6.110 -24.565 1.00 96.19 87 MET A C 1
ATOM 660 O O . MET A 1 87 ? 20.674 6.325 -23.399 1.00 96.19 87 MET A O 1
ATOM 664 N N . ARG A 1 88 ? 20.229 6.494 -25.595 1.00 96.62 88 ARG A N 1
ATOM 665 C CA . ARG A 1 88 ? 18.915 7.135 -25.407 1.00 96.62 88 ARG A CA 1
ATOM 666 C C . ARG A 1 88 ? 17.909 6.189 -24.755 1.00 96.62 88 ARG A C 1
ATOM 668 O O . ARG A 1 88 ? 17.182 6.626 -23.870 1.00 96.62 88 ARG A O 1
ATOM 675 N N . LEU A 1 89 ? 17.895 4.912 -25.144 1.00 96.06 89 LEU A N 1
ATOM 676 C CA . LEU A 1 89 ? 17.046 3.899 -24.507 1.00 96.06 89 LEU A CA 1
ATOM 677 C C . LEU A 1 89 ? 17.429 3.682 -23.037 1.00 96.06 89 LEU A C 1
ATOM 679 O O . LEU A 1 89 ? 16.549 3.675 -22.180 1.00 96.06 89 LEU A O 1
ATOM 683 N N . CYS A 1 90 ? 18.727 3.603 -22.724 1.00 97.44 90 CYS A N 1
ATOM 684 C CA . CYS A 1 90 ? 19.201 3.529 -21.339 1.00 97.44 90 CYS A CA 1
ATOM 685 C C . CYS A 1 90 ? 18.774 4.751 -20.517 1.00 97.44 90 CYS A C 1
ATOM 687 O O . CYS A 1 90 ? 18.315 4.598 -19.389 1.00 97.44 90 CYS A O 1
ATOM 689 N N . ALA A 1 91 ? 18.898 5.958 -21.078 1.00 97.50 91 ALA A N 1
ATOM 690 C CA . ALA A 1 91 ? 18.481 7.185 -20.404 1.00 97.50 91 ALA A CA 1
ATOM 691 C C . ALA A 1 91 ? 16.964 7.217 -20.153 1.00 97.50 91 ALA A C 1
ATOM 693 O O . ALA A 1 91 ? 16.533 7.585 -19.062 1.00 97.50 91 ALA A O 1
ATOM 694 N N . ALA A 1 92 ? 16.159 6.787 -21.130 1.00 95.94 92 ALA A N 1
ATOM 695 C CA . ALA A 1 92 ? 14.708 6.697 -20.985 1.00 95.94 92 ALA A CA 1
ATOM 696 C C . ALA A 1 92 ? 14.302 5.680 -19.906 1.00 95.94 92 ALA A C 1
ATOM 698 O O . ALA A 1 92 ? 13.466 5.989 -19.059 1.00 95.94 92 ALA A O 1
ATOM 699 N N . TYR A 1 93 ? 14.933 4.502 -19.884 1.00 97.31 93 TYR A N 1
ATOM 700 C CA . TYR A 1 93 ? 14.707 3.509 -18.835 1.00 97.31 93 TYR A CA 1
ATOM 701 C C . TYR A 1 93 ? 15.122 4.026 -17.453 1.00 97.31 93 TYR A C 1
ATOM 703 O O . TYR A 1 93 ? 14.359 3.889 -16.504 1.00 97.31 93 TYR A O 1
ATOM 711 N N . ALA A 1 94 ? 16.287 4.670 -17.332 1.00 97.62 94 ALA A N 1
ATOM 712 C CA . ALA A 1 94 ? 16.738 5.242 -16.065 1.00 97.62 94 ALA A CA 1
ATOM 713 C C . ALA A 1 94 ? 15.761 6.307 -15.534 1.00 97.62 94 ALA A C 1
ATOM 715 O O . ALA A 1 94 ? 15.458 6.321 -14.342 1.00 97.62 94 ALA A O 1
ATOM 716 N N . ALA A 1 95 ? 15.221 7.156 -16.414 1.00 96.25 95 ALA A N 1
ATOM 717 C CA . ALA A 1 95 ? 14.190 8.127 -16.050 1.00 96.25 95 ALA A CA 1
ATOM 718 C C . ALA A 1 95 ? 12.878 7.447 -15.613 1.00 96.25 95 ALA A C 1
ATOM 720 O O . ALA A 1 95 ? 12.300 7.838 -14.602 1.00 96.25 95 ALA A O 1
ATOM 721 N N . SER A 1 96 ? 12.441 6.407 -16.333 1.00 95.00 96 SER A N 1
ATOM 722 C CA . SER A 1 96 ? 11.266 5.593 -15.982 1.00 95.00 96 SER A CA 1
ATOM 723 C C . SER A 1 96 ? 11.425 4.934 -14.605 1.00 95.00 96 SER A C 1
ATOM 725 O O . SER A 1 96 ? 10.562 5.074 -13.742 1.00 95.00 96 SER A O 1
ATOM 727 N N . ALA A 1 97 ? 12.574 4.303 -14.349 1.00 96.44 97 ALA A N 1
ATOM 728 C CA . ALA A 1 97 ? 12.882 3.656 -13.077 1.00 96.44 97 ALA A CA 1
ATOM 729 C C . ALA A 1 97 ? 12.936 4.653 -11.905 1.00 96.44 97 ALA A C 1
ATOM 731 O O . ALA A 1 97 ? 12.436 4.356 -10.821 1.00 96.44 97 ALA A O 1
ATOM 732 N N . ALA A 1 98 ? 13.495 5.849 -12.116 1.00 96.94 98 ALA A N 1
ATOM 733 C CA . ALA A 1 98 ? 13.493 6.909 -11.109 1.00 96.94 98 ALA A CA 1
ATOM 734 C C . ALA A 1 98 ? 12.071 7.416 -10.807 1.00 96.94 98 ALA A C 1
ATOM 736 O O . ALA A 1 98 ? 11.711 7.578 -9.642 1.00 96.94 98 ALA A O 1
ATOM 737 N N . ALA A 1 99 ? 11.243 7.615 -11.838 1.00 95.38 99 ALA A N 1
ATOM 738 C CA . ALA A 1 99 ? 9.846 8.012 -11.669 1.00 95.38 99 ALA A CA 1
ATOM 739 C C . ALA A 1 99 ? 9.024 6.937 -10.938 1.00 95.38 99 ALA A C 1
ATOM 741 O O . ALA A 1 99 ? 8.216 7.266 -10.070 1.00 95.38 99 ALA A O 1
ATOM 742 N N . PHE A 1 100 ? 9.262 5.659 -11.242 1.00 95.69 100 PHE A N 1
ATOM 743 C CA . PHE A 1 100 ? 8.669 4.537 -10.517 1.00 95.69 100 PHE A CA 1
ATOM 744 C C . PHE A 1 100 ? 9.069 4.539 -9.039 1.00 95.69 100 PHE A C 1
ATOM 746 O O . PHE A 1 100 ? 8.204 4.417 -8.178 1.00 95.69 100 PHE A O 1
ATOM 753 N N . ALA A 1 101 ? 10.351 4.744 -8.722 1.00 95.69 101 ALA A N 1
ATOM 754 C CA . ALA A 1 101 ? 10.810 4.803 -7.335 1.00 95.69 101 ALA A CA 1
ATOM 755 C C . ALA A 1 101 ? 10.136 5.939 -6.540 1.00 95.69 101 ALA A C 1
ATOM 757 O O . ALA A 1 101 ? 9.693 5.718 -5.410 1.00 95.69 101 ALA A O 1
ATOM 758 N N . GLU A 1 102 ? 9.997 7.130 -7.132 1.00 95.81 102 GLU A N 1
ATOM 759 C CA . GLU A 1 102 ? 9.285 8.245 -6.489 1.00 95.81 102 GLU A CA 1
ATOM 760 C C . GLU A 1 102 ? 7.798 7.925 -6.301 1.00 95.81 102 GLU A C 1
ATOM 762 O O . GLU A 1 102 ? 7.218 8.200 -5.250 1.00 95.81 102 GLU A O 1
ATOM 767 N N . ARG A 1 103 ? 7.180 7.270 -7.287 1.00 94.38 103 ARG A N 1
ATOM 768 C CA . ARG A 1 103 ? 5.791 6.832 -7.177 1.00 94.38 103 ARG A CA 1
ATOM 769 C C . ARG A 1 103 ? 5.593 5.802 -6.070 1.00 94.38 103 ARG A C 1
ATOM 771 O O . ARG A 1 103 ? 4.665 5.951 -5.286 1.00 94.38 103 ARG A O 1
ATOM 778 N N . VAL A 1 104 ? 6.461 4.796 -5.965 1.00 94.31 104 VAL A N 1
ATOM 779 C CA . VAL A 1 104 ? 6.403 3.788 -4.893 1.00 94.31 104 VAL A CA 1
ATOM 780 C C . VAL A 1 104 ? 6.488 4.453 -3.523 1.00 94.31 104 VAL A C 1
ATOM 782 O O . VAL A 1 104 ? 5.727 4.102 -2.624 1.00 94.31 104 VAL A O 1
ATOM 785 N N . LYS A 1 105 ? 7.353 5.456 -3.363 1.00 93.75 105 LYS A N 1
ATOM 786 C CA . LYS A 1 105 ? 7.431 6.248 -2.131 1.00 93.75 105 LYS A CA 1
ATOM 787 C C . LYS A 1 105 ? 6.125 7.009 -1.848 1.00 93.75 105 LYS A C 1
ATOM 789 O O . LYS A 1 105 ? 5.672 7.046 -0.701 1.00 93.75 105 LYS A O 1
ATOM 794 N N . GLY A 1 106 ? 5.496 7.578 -2.877 1.00 94.94 106 GLY A N 1
ATOM 795 C CA . GLY A 1 106 ? 4.165 8.187 -2.776 1.00 94.94 106 GLY A CA 1
ATOM 796 C C . GLY A 1 106 ? 3.102 7.186 -2.315 1.00 94.94 106 GLY A C 1
ATOM 797 O O . GLY A 1 106 ? 2.429 7.423 -1.316 1.00 94.94 106 GLY A O 1
ATOM 798 N N . LEU A 1 107 ? 3.037 6.016 -2.953 1.00 93.56 107 LEU A N 1
ATOM 799 C CA . LEU A 1 107 ? 2.103 4.941 -2.603 1.00 93.56 107 LEU A CA 1
ATOM 800 C C . LEU A 1 107 ? 2.320 4.432 -1.172 1.00 93.56 107 LEU A C 1
ATOM 802 O O . LEU A 1 107 ? 1.357 4.242 -0.436 1.00 93.56 107 LEU A O 1
ATOM 806 N N . GLN A 1 108 ? 3.571 4.271 -0.735 1.00 92.38 108 GLN A N 1
ATOM 807 C CA . GLN A 1 108 ? 3.891 3.922 0.655 1.00 92.38 108 GLN A CA 1
ATOM 808 C C . GLN A 1 108 ? 3.381 4.977 1.643 1.00 92.38 108 GLN A C 1
ATOM 810 O O . GLN A 1 108 ? 2.844 4.626 2.693 1.00 92.38 108 GLN A O 1
ATOM 815 N N . THR A 1 109 ? 3.497 6.261 1.294 1.00 93.38 109 THR A N 1
ATOM 816 C CA . THR A 1 109 ? 2.949 7.360 2.102 1.00 93.38 109 THR A CA 1
ATOM 817 C C . THR A 1 109 ? 1.425 7.273 2.180 1.00 93.38 109 THR A C 1
ATOM 819 O O . THR A 1 109 ? 0.856 7.380 3.263 1.00 93.38 109 THR A O 1
ATOM 822 N N . GLU A 1 110 ? 0.754 7.012 1.058 1.00 91.31 110 GLU A N 1
ATOM 823 C CA . GLU A 1 110 ? -0.703 6.862 1.016 1.00 91.31 110 GLU A CA 1
ATOM 824 C C . GLU A 1 110 ? -1.207 5.637 1.788 1.00 91.31 110 GLU A C 1
ATOM 826 O O . GLU A 1 110 ? -2.242 5.724 2.454 1.00 91.31 110 GLU A O 1
ATOM 831 N N . ILE A 1 111 ? -0.478 4.517 1.733 1.00 90.75 111 ILE A N 1
ATOM 832 C CA . ILE A 1 111 ? -0.761 3.317 2.530 1.00 90.75 111 ILE A CA 1
ATOM 833 C C . ILE A 1 111 ? -0.624 3.640 4.016 1.00 90.75 111 ILE A C 1
ATOM 835 O O . ILE A 1 111 ? -1.515 3.299 4.788 1.00 90.75 111 ILE A O 1
ATOM 839 N N . MET A 1 112 ? 0.445 4.332 4.417 1.00 89.50 112 MET A N 1
ATOM 840 C CA . MET A 1 112 ? 0.645 4.740 5.808 1.00 89.50 112 MET A CA 1
ATOM 841 C C . MET A 1 112 ? -0.484 5.661 6.289 1.00 89.50 112 MET A C 1
ATOM 843 O O . MET A 1 112 ? -1.024 5.445 7.363 1.00 89.50 112 MET A O 1
ATOM 847 N N . MET A 1 113 ? -0.930 6.617 5.470 1.00 87.00 113 MET A N 1
ATOM 848 C CA . MET A 1 113 ? -2.090 7.458 5.802 1.00 87.00 113 MET A CA 1
ATOM 849 C C . MET A 1 113 ? -3.407 6.672 5.854 1.00 87.00 113 MET A C 1
ATOM 851 O O . MET A 1 113 ? -4.320 7.015 6.598 1.00 87.00 113 MET A O 1
ATOM 855 N N . ALA A 1 114 ? -3.548 5.607 5.060 1.00 84.25 114 ALA A N 1
ATOM 856 C CA . ALA A 1 114 ? -4.715 4.732 5.141 1.00 84.25 114 ALA A CA 1
ATOM 857 C C . ALA A 1 114 ? -4.756 3.923 6.456 1.00 84.25 114 ALA A C 1
ATOM 859 O O . ALA A 1 114 ? -5.818 3.406 6.807 1.00 84.25 114 ALA A O 1
ATOM 860 N N . GLN A 1 115 ? -3.644 3.843 7.201 1.00 83.12 115 GLN A N 1
ATOM 861 C CA . GLN A 1 115 ? -3.572 3.174 8.505 1.00 83.12 115 GLN A CA 1
ATOM 862 C C . GLN A 1 115 ? -4.151 4.007 9.655 1.00 83.12 115 GLN A C 1
ATOM 864 O O . GLN A 1 115 ? -4.414 3.431 10.708 1.00 83.12 115 GLN A O 1
ATOM 869 N N . ASP A 1 116 ? -4.462 5.295 9.465 1.00 80.06 116 ASP A N 1
ATOM 870 C CA . ASP A 1 116 ? -5.163 6.123 10.467 1.00 80.06 116 ASP A CA 1
ATOM 871 C C . ASP A 1 116 ? -6.498 5.485 10.914 1.00 80.06 116 ASP A C 1
ATOM 873 O O . ASP A 1 116 ? -6.963 5.676 12.040 1.00 80.06 116 ASP A O 1
ATOM 877 N N . PHE A 1 117 ? -7.095 4.647 10.055 1.00 81.94 117 PHE A N 1
ATOM 878 C CA . PHE A 1 117 ? -8.245 3.807 10.394 1.00 81.94 117 PHE A CA 1
ATOM 879 C C . PHE A 1 117 ? -7.996 2.919 11.627 1.00 81.94 117 PHE A C 1
ATOM 881 O O . PHE A 1 117 ? -8.919 2.711 12.420 1.00 81.94 117 PHE A O 1
ATOM 888 N N . GLN A 1 118 ? -6.782 2.386 11.787 1.00 85.50 118 GLN A N 1
ATOM 889 C CA . GLN A 1 118 ? -6.431 1.487 12.882 1.00 85.50 118 GLN A CA 1
ATOM 890 C C . GLN A 1 118 ? -6.516 2.212 14.228 1.00 85.50 118 GLN A C 1
ATOM 892 O O . GLN A 1 118 ? -7.050 1.644 15.180 1.00 85.50 118 GLN A O 1
ATOM 897 N N . ASP A 1 119 ? -6.035 3.457 14.308 1.00 86.88 119 ASP A N 1
ATOM 898 C CA . ASP A 1 119 ? -6.096 4.249 15.540 1.00 86.88 119 ASP A CA 1
ATOM 899 C C . ASP A 1 119 ? -7.550 4.534 15.930 1.00 86.88 119 ASP A C 1
ATOM 901 O O . ASP A 1 119 ? -7.984 4.191 17.033 1.00 86.88 119 ASP A O 1
ATOM 905 N N . LEU A 1 120 ? -8.351 5.044 14.988 1.00 86.94 120 LEU A N 1
ATOM 906 C CA . LEU A 1 120 ? -9.775 5.297 15.224 1.00 86.94 120 LEU A CA 1
ATOM 907 C C . LEU A 1 120 ? -10.518 4.019 15.629 1.00 86.94 120 LEU A C 1
ATOM 909 O O . LEU A 1 120 ? -11.318 4.034 16.565 1.00 86.94 120 LEU A O 1
ATOM 913 N N . SER A 1 121 ? -10.232 2.900 14.971 1.00 90.31 121 SER A N 1
ATOM 914 C CA . SER A 1 121 ? -10.883 1.627 15.281 1.00 90.31 121 SER A CA 1
ATOM 915 C C . SER A 1 121 ? -10.474 1.088 16.640 1.00 90.31 121 SER A C 1
ATOM 917 O O . SER A 1 121 ? -11.329 0.629 17.393 1.00 90.31 121 SER A O 1
ATOM 919 N N . GLY A 1 122 ? -9.199 1.219 17.010 1.00 91.69 122 GLY A N 1
ATOM 920 C CA . GLY A 1 122 ? -8.714 0.892 18.347 1.00 91.69 122 GLY A CA 1
ATOM 921 C C . GLY A 1 122 ? -9.403 1.730 19.424 1.00 91.69 122 GLY A C 1
ATOM 922 O O . GLY A 1 122 ? -9.848 1.191 20.439 1.00 91.69 122 GLY A O 1
ATOM 923 N N . GLN A 1 123 ? -9.575 3.035 19.192 1.00 93.56 123 GLN A N 1
ATOM 924 C CA . GLN A 1 123 ? -10.316 3.908 20.106 1.00 93.56 123 GLN A CA 1
ATOM 925 C C . GLN A 1 123 ? -11.779 3.476 20.262 1.00 93.56 123 GLN A C 1
ATOM 927 O O . GLN A 1 123 ? -12.306 3.460 21.377 1.00 93.56 123 GLN A O 1
ATOM 932 N N . VAL A 1 124 ? -12.447 3.119 19.163 1.00 94.88 124 VAL A N 1
ATOM 933 C CA . VAL A 1 124 ? -13.846 2.676 19.195 1.00 94.88 124 VAL A CA 1
ATOM 934 C C . VAL A 1 124 ? -13.984 1.327 19.903 1.00 94.88 124 VAL A C 1
ATOM 936 O O . VAL A 1 124 ? -14.829 1.203 20.787 1.00 94.88 124 VAL A O 1
ATOM 939 N N . ILE A 1 125 ? -13.117 0.356 19.603 1.00 94.38 125 ILE A N 1
ATOM 940 C CA . ILE A 1 125 ? -13.081 -0.948 20.283 1.00 94.38 125 ILE A CA 1
ATOM 941 C C . ILE A 1 125 ? -12.869 -0.763 21.789 1.00 94.38 125 ILE A C 1
ATOM 943 O O . ILE A 1 125 ? -13.581 -1.367 22.586 1.00 94.38 125 ILE A O 1
ATOM 947 N N . ASN A 1 126 ? -11.949 0.113 22.202 1.00 94.81 126 ASN A N 1
ATOM 948 C CA . ASN A 1 126 ? -11.714 0.393 23.619 1.00 94.81 126 ASN A CA 1
ATOM 949 C C . ASN A 1 126 ? -12.939 1.003 24.316 1.00 94.81 126 ASN A C 1
ATOM 951 O O . ASN A 1 126 ? -13.223 0.652 25.461 1.00 94.81 126 ASN A O 1
ATOM 955 N N . LYS A 1 127 ? -13.692 1.879 23.635 1.00 93.94 127 LYS A N 1
ATOM 956 C CA . LYS A 1 127 ? -14.957 2.415 24.165 1.00 93.94 127 LYS A CA 1
ATOM 957 C C . LYS A 1 127 ? -16.002 1.318 24.339 1.00 93.94 127 LYS A C 1
ATOM 959 O O . LYS A 1 127 ? -16.599 1.232 25.406 1.00 93.94 127 LYS A O 1
ATOM 964 N N . VAL A 1 128 ? -16.167 0.459 23.334 1.00 95.44 128 VAL A N 1
ATOM 965 C CA . VAL A 1 128 ? -17.089 -0.685 23.397 1.00 95.44 128 VAL A CA 1
ATOM 966 C C . VAL A 1 128 ? -16.695 -1.642 24.526 1.00 95.44 128 VAL A C 1
ATOM 968 O O . VAL A 1 128 ?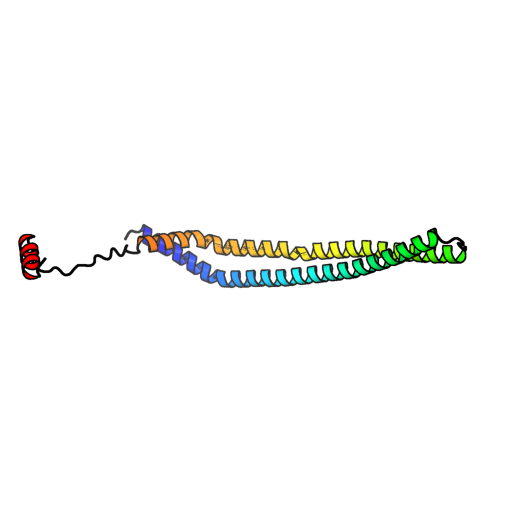 -17.538 -2.035 25.323 1.00 95.44 128 VAL A O 1
ATOM 971 N N . LEU A 1 129 ? -15.405 -1.952 24.685 1.00 93.50 129 LEU A N 1
ATOM 972 C CA . LEU A 1 129 ? -14.916 -2.743 25.820 1.00 93.50 129 LEU A CA 1
ATOM 973 C C . LEU A 1 129 ? -15.234 -2.080 27.166 1.00 93.50 129 LEU A C 1
ATOM 975 O O . LEU A 1 129 ? -15.572 -2.774 28.121 1.00 93.50 129 LEU A O 1
ATOM 979 N N . GLY A 1 130 ? -15.148 -0.751 27.250 1.00 92.38 130 GLY A N 1
ATOM 980 C CA . GLY A 1 130 ? -15.530 0.009 28.440 1.00 92.38 130 GLY A CA 1
ATOM 981 C C . GLY A 1 130 ? -17.016 -0.102 28.796 1.00 92.38 130 GLY A C 1
ATOM 982 O O . GLY A 1 130 ? -17.334 -0.100 29.980 1.00 92.38 130 GLY A O 1
ATOM 983 N N . MET A 1 131 ? -17.894 -0.248 27.800 1.00 91.69 131 MET A N 1
ATOM 984 C CA . MET A 1 131 ? -19.339 -0.463 27.989 1.00 91.69 131 MET A CA 1
ATOM 985 C C . MET A 1 131 ? -19.646 -1.898 28.437 1.00 91.69 131 MET A C 1
ATOM 987 O O . MET A 1 131 ? -20.483 -2.132 29.302 1.00 91.69 131 MET A O 1
ATOM 991 N N . LEU A 1 132 ? -18.931 -2.883 27.885 1.00 89.88 132 LEU A N 1
ATOM 992 C CA . LEU A 1 132 ? -19.216 -4.300 28.138 1.00 89.88 132 LEU A CA 1
ATOM 993 C C . LEU A 1 132 ? -18.591 -4.832 29.441 1.00 89.88 132 LEU A C 1
ATOM 995 O O . LEU A 1 132 ? -19.225 -5.613 30.150 1.00 89.88 132 LEU A O 1
ATOM 999 N N . ARG A 1 133 ? -17.368 -4.407 29.795 1.00 91.00 133 ARG A N 1
ATOM 1000 C CA . ARG A 1 133 ? -16.631 -4.911 30.978 1.00 91.00 133 ARG A CA 1
ATOM 1001 C C . ARG A 1 133 ? -17.389 -4.784 32.308 1.00 91.00 133 ARG A C 1
ATOM 1003 O O . ARG A 1 133 ? -17.349 -5.733 33.087 1.00 91.00 133 ARG A O 1
ATOM 1010 N N . PRO A 1 134 ? -18.084 -3.670 32.613 1.00 89.06 134 PRO A N 1
ATOM 1011 C CA . PRO A 1 134 ? -18.818 -3.540 33.872 1.00 89.06 134 PRO A CA 1
ATOM 1012 C C . PRO A 1 134 ? -19.948 -4.564 34.043 1.00 89.06 134 PRO A C 1
ATOM 1014 O O . PRO A 1 134 ? -20.330 -4.851 35.176 1.00 89.06 134 PRO A O 1
ATOM 1017 N N . ALA A 1 135 ? -20.480 -5.115 32.946 1.00 87.44 135 ALA A N 1
ATOM 1018 C CA . ALA A 1 135 ? -21.539 -6.120 32.982 1.00 87.44 135 ALA A CA 1
ATOM 1019 C C . ALA A 1 135 ? -21.016 -7.556 33.169 1.00 87.44 135 ALA A C 1
ATOM 1021 O O . ALA A 1 135 ? -21.786 -8.433 33.552 1.00 87.44 135 ALA A O 1
ATOM 1022 N N . GLU A 1 136 ? -19.722 -7.805 32.953 1.00 88.38 136 GLU A N 1
ATOM 1023 C CA . GLU A 1 136 ? -19.138 -9.152 32.945 1.00 88.38 136 GLU A CA 1
ATOM 1024 C C . GLU A 1 136 ? -19.224 -9.853 34.312 1.00 88.38 136 GLU A C 1
ATOM 1026 O O . GLU A 1 136 ? -19.803 -10.934 34.420 1.00 88.38 136 GLU A O 1
ATOM 1031 N N . ALA A 1 137 ? -18.707 -9.227 35.375 1.00 88.31 137 ALA A N 1
ATOM 1032 C CA . ALA A 1 137 ? -18.700 -9.829 36.712 1.00 88.31 137 ALA A CA 1
ATOM 1033 C C . ALA A 1 137 ? -20.116 -10.045 37.297 1.00 88.31 137 ALA A C 1
ATOM 1035 O O . ALA A 1 137 ? -20.384 -11.144 37.785 1.00 88.31 137 ALA A O 1
ATOM 1036 N N . PRO A 1 138 ? -21.062 -9.083 37.213 1.00 87.69 138 PRO A N 1
ATOM 1037 C CA . PRO A 1 138 ? -22.436 -9.305 37.669 1.00 87.69 138 PRO A CA 1
ATOM 1038 C C . PRO A 1 138 ? -23.154 -10.444 36.932 1.00 87.69 138 PRO A C 1
ATOM 1040 O O . PRO A 1 138 ? -23.917 -11.184 37.550 1.00 87.69 138 PRO A O 1
ATOM 1043 N N . LEU A 1 139 ? -22.911 -10.606 35.625 1.00 86.12 139 LEU A N 1
ATOM 1044 C CA . LEU A 1 139 ? -23.490 -11.698 34.839 1.00 86.12 139 LEU A CA 1
ATOM 1045 C C . LEU A 1 139 ? -22.902 -13.061 35.225 1.00 86.12 139 LEU A C 1
ATOM 1047 O O . LEU A 1 139 ? -23.651 -14.031 35.328 1.00 86.12 139 LEU A O 1
ATOM 1051 N N . GLN A 1 140 ? -21.594 -13.138 35.483 1.00 88.00 140 GLN A N 1
ATOM 1052 C CA . GLN A 1 140 ? -20.953 -14.360 35.984 1.00 88.00 140 GLN A CA 1
ATOM 1053 C C . GLN A 1 140 ? -21.473 -14.748 37.376 1.00 88.00 140 GLN A C 1
ATOM 1055 O O . GLN A 1 140 ? -21.797 -15.913 37.602 1.00 88.00 140 GLN A O 1
ATOM 1060 N N . GLU A 1 141 ? -21.611 -13.782 38.293 1.00 86.50 141 GLU A N 1
ATOM 1061 C CA . GLU A 1 141 ? -22.197 -14.015 39.622 1.00 86.50 141 GLU A CA 1
ATOM 1062 C C . GLU A 1 141 ? -23.638 -14.545 39.528 1.00 86.50 141 GLU A C 1
ATOM 1064 O O . GLU A 1 141 ? -24.015 -15.445 40.285 1.00 86.50 141 GLU A O 1
ATOM 1069 N N . LEU A 1 142 ? -24.438 -13.999 38.604 1.00 86.12 142 LEU A N 1
ATOM 1070 C CA . LEU A 1 142 ? -25.812 -14.436 38.360 1.00 86.12 142 LEU A CA 1
ATOM 1071 C C . LEU A 1 142 ? -25.855 -15.866 37.797 1.00 86.12 142 LEU A C 1
ATOM 1073 O O . LEU A 1 142 ? -26.610 -16.694 38.301 1.00 86.12 142 LEU A O 1
ATOM 1077 N N . LEU A 1 143 ? -25.036 -16.175 36.787 1.00 85.94 143 LEU A N 1
ATOM 1078 C CA . LEU A 1 143 ? -24.947 -17.517 36.200 1.00 85.94 143 LEU A CA 1
ATOM 1079 C C . LEU A 1 143 ? -24.563 -18.573 37.242 1.00 85.94 143 LEU A C 1
ATOM 1081 O O . LEU A 1 143 ? -25.239 -19.593 37.344 1.00 85.94 143 LEU A O 1
ATOM 1085 N N . ALA A 1 144 ? -23.558 -18.291 38.074 1.00 86.31 144 ALA A N 1
ATOM 1086 C CA . ALA A 1 144 ? -23.127 -19.199 39.136 1.00 86.31 144 ALA A CA 1
ATOM 1087 C C . ALA A 1 144 ? -24.247 -19.505 40.152 1.00 86.31 144 ALA A C 1
ATOM 1089 O O . ALA A 1 144 ? -24.324 -20.613 40.680 1.00 86.31 144 ALA A O 1
ATOM 1090 N N . GLN A 1 145 ? -25.146 -18.549 40.415 1.00 81.75 145 GLN A N 1
ATOM 1091 C CA . GLN A 1 145 ? -26.318 -18.777 41.269 1.00 81.75 145 GLN A CA 1
ATOM 1092 C C . GLN A 1 145 ? -27.369 -19.662 40.608 1.00 81.75 145 GLN A C 1
ATOM 1094 O O . GLN A 1 145 ? -27.934 -20.522 41.278 1.00 81.75 145 GLN A O 1
ATOM 1099 N N . PHE A 1 146 ? -27.633 -19.479 39.312 1.00 77.75 146 PHE A N 1
ATOM 1100 C CA . PHE A 1 146 ? -28.564 -20.345 38.585 1.00 77.75 146 PHE A CA 1
ATOM 1101 C C . PHE A 1 146 ? -28.029 -21.772 38.437 1.00 77.75 146 PHE A C 1
ATOM 1103 O O . PHE A 1 146 ? -28.808 -22.714 38.554 1.00 77.75 146 PHE A O 1
ATOM 1110 N N . GLU A 1 147 ? -26.721 -21.949 38.250 1.00 77.75 147 GLU A N 1
ATOM 1111 C CA . GLU A 1 147 ? -26.084 -23.272 38.246 1.00 77.75 147 GLU A CA 1
ATOM 1112 C C . GLU A 1 147 ? -26.132 -23.938 39.627 1.00 77.75 147 GLU A C 1
ATOM 1114 O O . GLU A 1 147 ? -26.427 -25.125 39.721 1.00 77.75 147 GLU A O 1
ATOM 1119 N N . ALA A 1 148 ? -25.925 -23.180 40.710 1.00 68.75 148 ALA A N 1
ATOM 1120 C CA . ALA A 1 148 ? -26.064 -23.693 42.074 1.00 68.75 148 ALA A CA 1
ATOM 1121 C C . ALA A 1 148 ? -27.525 -23.998 42.467 1.00 68.75 148 ALA A C 1
ATOM 1123 O O . ALA A 1 148 ? -27.768 -24.824 43.346 1.00 68.75 148 ALA A O 1
ATOM 1124 N N . ALA A 1 149 ? -28.493 -23.327 41.836 1.00 60.25 149 ALA A N 1
ATOM 1125 C CA . ALA A 1 149 ? -29.926 -23.524 42.048 1.00 60.25 149 ALA A CA 1
ATOM 1126 C C . ALA A 1 149 ? -30.548 -24.568 41.105 1.00 60.25 149 ALA A C 1
ATOM 1128 O O . ALA A 1 149 ? -31.695 -24.965 41.321 1.00 60.25 149 ALA A O 1
ATOM 1129 N N . ALA A 1 150 ? -29.824 -25.017 40.073 1.00 53.47 150 ALA A N 1
ATOM 1130 C CA . ALA A 1 150 ? -30.249 -26.138 39.253 1.00 53.47 150 ALA A CA 1
ATOM 1131 C C . ALA A 1 150 ? -30.251 -27.388 40.145 1.00 53.47 150 ALA A C 1
ATOM 1133 O O . ALA A 1 150 ? -29.192 -27.774 40.647 1.00 53.47 150 ALA A O 1
ATOM 1134 N N . PRO A 1 151 ? -31.410 -28.030 40.389 1.00 50.19 151 PRO A N 1
ATOM 1135 C CA . PRO A 1 151 ? -31.387 -29.296 41.085 1.00 50.19 151 PRO A CA 1
ATOM 1136 C C . PRO A 1 151 ? -30.537 -30.235 40.234 1.00 50.19 151 PRO A C 1
ATOM 1138 O O . PRO A 1 151 ? -30.782 -30.381 39.033 1.00 50.19 151 PRO A O 1
ATOM 1141 N N . ALA A 1 152 ? -29.546 -30.884 40.850 1.00 52.66 152 ALA A N 1
ATOM 1142 C CA . ALA A 1 152 ? -29.146 -32.189 40.366 1.00 52.66 152 ALA A CA 1
ATOM 1143 C C . ALA A 1 152 ? -30.459 -32.959 40.262 1.00 52.66 152 ALA A C 1
ATOM 1145 O O . ALA A 1 152 ? -31.097 -33.243 41.278 1.00 52.66 152 ALA A O 1
ATOM 1146 N N . VAL A 1 153 ? -30.928 -33.196 39.039 1.00 49.81 153 VAL A N 1
ATOM 1147 C CA . VAL A 1 153 ? -31.963 -34.187 38.807 1.00 49.81 153 VAL A CA 1
ATOM 1148 C C . VAL A 1 153 ? -31.252 -35.506 39.077 1.00 49.81 153 VAL A C 1
ATOM 1150 O O . VAL A 1 153 ? -30.847 -36.220 38.168 1.00 49.81 153 VAL A O 1
ATOM 1153 N N . GLU A 1 154 ? -31.013 -35.793 40.359 1.00 46.62 154 GLU A N 1
ATOM 1154 C CA . GLU A 1 154 ? -31.052 -37.153 40.836 1.00 46.62 154 GLU A CA 1
ATOM 1155 C C . GLU A 1 154 ? -32.458 -37.595 40.481 1.00 46.62 154 GLU A C 1
ATOM 1157 O O . GLU A 1 154 ? -33.441 -37.294 41.159 1.00 46.62 154 GLU A O 1
ATOM 1162 N N . GLU A 1 155 ? -32.542 -38.220 39.316 1.00 46.78 155 GLU A N 1
ATOM 1163 C C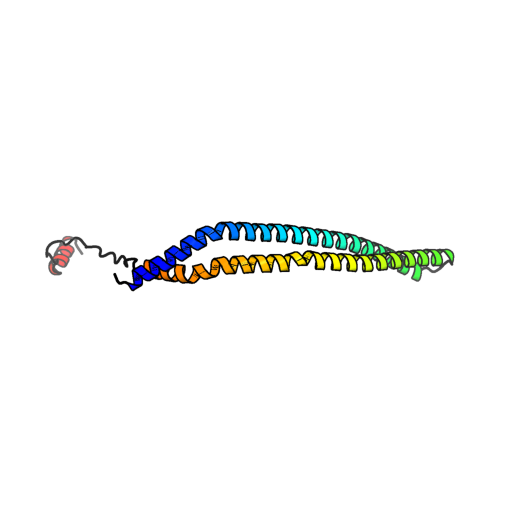A . GLU A 1 155 ? -33.637 -39.057 38.901 1.00 46.78 155 GLU A CA 1
ATOM 1164 C C . GLU A 1 155 ? -33.707 -40.172 39.952 1.00 46.78 155 GLU A C 1
ATOM 1166 O O . GLU A 1 155 ? -33.225 -41.287 39.773 1.00 46.78 155 GLU A O 1
ATOM 1171 N N . GLN A 1 156 ? -34.265 -39.848 41.121 1.00 46.59 156 GLN A N 1
ATOM 1172 C CA . GLN A 1 156 ? -34.856 -40.815 42.018 1.00 46.59 156 GLN A CA 1
ATOM 1173 C C . GLN A 1 156 ? -36.052 -41.348 41.247 1.00 46.59 156 GLN A C 1
ATOM 1175 O O . GLN A 1 156 ? -37.196 -40.932 41.428 1.00 46.59 156 GLN A O 1
ATOM 1180 N N . LEU A 1 157 ? -35.747 -42.257 40.321 1.00 47.53 157 LEU A N 1
ATOM 1181 C CA . LEU A 1 157 ? -36.661 -43.258 39.835 1.00 47.53 157 LEU A CA 1
ATOM 1182 C C . LEU A 1 157 ? -37.171 -43.943 41.097 1.00 47.53 157 LEU A C 1
ATOM 1184 O O . LEU A 1 157 ? -36.536 -44.847 41.640 1.00 47.53 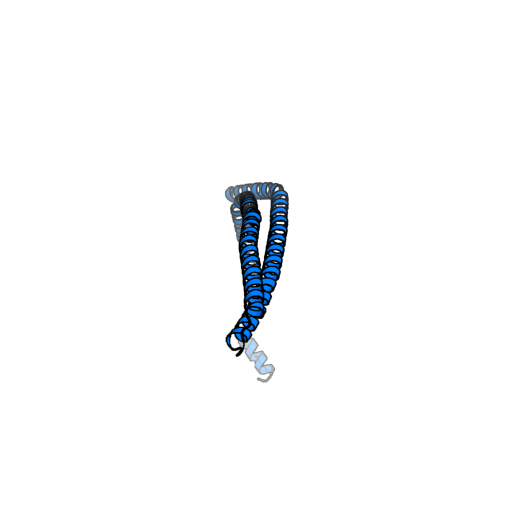157 LEU A O 1
ATOM 1188 N N . ALA A 1 158 ? -38.297 -43.448 41.606 1.00 46.69 158 ALA A N 1
ATOM 1189 C CA . ALA A 1 158 ? -39.125 -44.154 42.552 1.00 46.69 158 ALA A CA 1
ATOM 1190 C C . ALA A 1 158 ? -39.592 -45.412 41.820 1.00 46.69 158 ALA A C 1
ATOM 1192 O O . ALA A 1 158 ? -40.652 -45.441 41.194 1.00 46.69 158 ALA A O 1
ATOM 1193 N N . GLY A 1 159 ? -38.727 -46.429 41.819 1.00 42.34 159 GLY A N 1
ATOM 1194 C CA . GLY A 1 159 ? -39.056 -47.759 41.362 1.00 42.34 159 GLY A CA 1
ATOM 1195 C C . GLY A 1 159 ? -40.323 -48.169 42.089 1.00 42.34 159 GLY A C 1
ATOM 1196 O O . GLY A 1 159 ? -40.420 -48.028 43.310 1.00 42.34 159 GLY A O 1
ATOM 1197 N N . VAL A 1 160 ? -41.316 -48.595 41.313 1.00 43.69 160 VAL A N 1
ATOM 1198 C CA . VAL A 1 160 ? -42.579 -49.125 41.814 1.00 43.69 160 VAL A CA 1
ATOM 1199 C C . VAL A 1 160 ? -42.272 -50.103 42.947 1.00 43.69 160 VAL A C 1
ATOM 1201 O O . VAL A 1 160 ? -41.650 -51.140 42.735 1.00 43.69 160 VAL A O 1
ATOM 1204 N N . GLN A 1 161 ? -42.687 -49.741 44.159 1.00 51.28 161 GLN A N 1
ATOM 1205 C CA . GLN A 1 161 ? -42.655 -50.615 45.322 1.00 51.28 161 GLN A CA 1
ATOM 1206 C C . GLN A 1 161 ? -43.646 -51.752 45.062 1.00 51.28 161 GLN A C 1
ATOM 1208 O O . GLN A 1 161 ? -44.856 -51.581 45.212 1.00 51.28 161 GLN A O 1
ATOM 1213 N N . THR A 1 162 ? -43.150 -52.909 44.628 1.00 44.47 162 THR A N 1
ATOM 1214 C CA . THR A 1 162 ? -43.924 -54.150 44.689 1.00 44.47 162 THR A CA 1
ATOM 1215 C C . THR A 1 162 ? -43.837 -54.712 46.107 1.00 44.47 162 THR A C 1
ATOM 1217 O O . THR A 1 162 ? -42.743 -54.744 46.670 1.00 44.47 162 THR A O 1
ATOM 1220 N N . PRO A 1 163 ? -44.958 -55.149 46.703 1.00 43.41 163 PRO A N 1
ATOM 1221 C CA . PRO A 1 163 ? -44.990 -55.593 48.088 1.00 43.41 163 PRO A CA 1
ATOM 1222 C C . PRO A 1 163 ? -44.145 -56.856 48.266 1.00 43.41 163 PRO A C 1
ATOM 1224 O O . PRO A 1 163 ? -44.424 -57.870 47.635 1.00 43.41 163 PRO A O 1
ATOM 1227 N N . ASP A 1 164 ? -43.121 -56.744 49.112 1.00 49.59 164 ASP A N 1
ATOM 1228 C CA . ASP A 1 164 ? -42.516 -57.752 49.997 1.00 49.59 164 ASP A CA 1
ATOM 1229 C C . ASP A 1 164 ? -42.685 -59.239 49.616 1.00 49.59 164 ASP A C 1
ATOM 1231 O O . ASP A 1 164 ? -43.058 -60.099 50.413 1.00 49.59 164 ASP A O 1
ATOM 1235 N N . LYS A 1 165 ? -42.379 -59.561 48.363 1.00 49.97 165 LYS A N 1
ATOM 1236 C CA . LYS A 1 165 ? -41.973 -60.895 47.941 1.00 49.97 165 LYS A CA 1
ATOM 1237 C C . LYS A 1 165 ? -40.578 -60.755 47.376 1.00 49.97 165 LYS A C 1
ATOM 1239 O O . LYS A 1 165 ? -40.383 -60.690 46.165 1.00 49.97 165 LYS A O 1
ATOM 1244 N N . ALA A 1 166 ? -39.601 -60.686 48.275 1.00 52.66 166 ALA A N 1
ATOM 1245 C CA . ALA A 1 166 ? -38.290 -61.201 47.939 1.00 52.66 166 ALA A CA 1
ATOM 1246 C C . ALA A 1 166 ? -38.524 -62.645 47.477 1.00 52.66 166 ALA A C 1
ATOM 1248 O O . ALA A 1 166 ? -38.851 -63.497 48.302 1.00 52.66 166 ALA A O 1
ATOM 1249 N N . LEU A 1 167 ? -38.472 -62.883 46.162 1.00 53.94 167 LEU A N 1
ATOM 1250 C CA . LEU A 1 167 ? -38.326 -64.230 45.625 1.00 53.94 167 LEU A CA 1
ATOM 1251 C C . LEU A 1 167 ? -37.099 -64.801 46.325 1.00 53.94 167 LEU A C 1
ATOM 1253 O O . LEU A 1 167 ? -35.977 -64.342 46.095 1.00 53.94 167 LEU A O 1
ATOM 1257 N N . GLN A 1 168 ? -37.335 -65.704 47.272 1.00 61.09 168 GLN A N 1
ATOM 1258 C CA . GLN A 1 168 ? -36.246 -66.415 47.911 1.00 61.09 168 GLN A CA 1
ATOM 1259 C C . GLN A 1 168 ? -35.613 -67.284 46.829 1.00 61.09 168 GLN A C 1
ATOM 1261 O O . GLN A 1 168 ? -36.278 -67.720 45.893 1.00 61.09 168 GLN A O 1
ATOM 1266 N N . GLN A 1 169 ? -34.304 -67.477 46.918 1.00 59.41 169 GLN A N 1
ATOM 1267 C CA . GLN A 1 169 ? -33.508 -68.160 45.898 1.00 59.41 169 GLN A CA 1
ATOM 1268 C C . GLN A 1 169 ? -34.043 -69.571 45.570 1.00 59.41 169 GLN A C 1
ATOM 1270 O O . GLN A 1 169 ? -33.925 -70.026 44.437 1.00 59.41 169 GLN A O 1
ATOM 1275 N N . ASP A 1 170 ? -34.751 -70.185 46.518 1.00 61.78 170 ASP A N 1
ATOM 1276 C CA . ASP A 1 170 ? -35.441 -71.466 46.366 1.00 61.78 170 ASP A CA 1
ATOM 1277 C C . ASP A 1 170 ? -36.595 -71.420 45.336 1.00 61.78 170 ASP A C 1
ATOM 1279 O O . ASP A 1 170 ? -36.837 -72.403 44.635 1.00 61.78 170 ASP A O 1
ATOM 1283 N N . ASP A 1 171 ? -37.276 -70.276 45.182 1.00 65.88 171 ASP A N 1
ATOM 1284 C CA . ASP A 1 171 ? -38.326 -70.077 44.169 1.00 65.88 171 ASP A CA 1
ATOM 1285 C C . ASP A 1 171 ? -37.730 -69.970 42.754 1.00 65.88 171 ASP A C 1
ATOM 1287 O O . ASP A 1 171 ? -38.376 -70.323 41.764 1.00 65.88 171 ASP A O 1
ATOM 1291 N N . VAL A 1 172 ? -36.485 -69.493 42.649 1.00 63.16 172 VAL A N 1
ATOM 1292 C CA . VAL A 1 172 ? -35.753 -69.385 41.379 1.00 63.16 172 VAL A CA 1
ATOM 1293 C C . VAL A 1 172 ? -35.289 -70.767 40.925 1.00 63.16 172 VAL A C 1
ATOM 1295 O O . VAL A 1 172 ? -35.478 -71.117 39.761 1.00 63.16 172 VAL A O 1
ATOM 1298 N N . ASP A 1 173 ? -34.768 -71.581 41.843 1.00 70.94 173 ASP A N 1
ATOM 1299 C CA . ASP A 1 173 ? -34.338 -72.951 41.549 1.00 70.94 173 ASP A CA 1
ATOM 1300 C C . ASP A 1 173 ? -35.527 -73.862 41.190 1.00 70.94 173 ASP A C 1
ATOM 1302 O O . ASP A 1 173 ? -35.426 -74.694 40.285 1.00 70.94 173 ASP A O 1
ATOM 1306 N N . ALA A 1 174 ? -36.691 -73.660 41.821 1.00 77.75 174 ALA A N 1
ATOM 1307 C CA . ALA A 1 174 ? -37.925 -74.362 41.468 1.00 77.75 174 ALA A CA 1
ATOM 1308 C C . ALA A 1 174 ? -38.419 -74.022 40.048 1.00 77.75 174 ALA A C 1
ATOM 1310 O O . ALA A 1 174 ? -38.807 -74.920 39.298 1.00 77.75 174 ALA A O 1
ATOM 1311 N N . LEU A 1 175 ? -38.360 -72.744 39.655 1.00 74.31 175 LEU A N 1
ATOM 1312 C CA . LEU A 1 175 ? -38.719 -72.301 38.302 1.00 74.31 175 LEU A CA 1
ATOM 1313 C C . LEU A 1 175 ? -37.733 -72.814 37.242 1.00 74.31 175 LEU A C 1
ATOM 1315 O O . LEU A 1 175 ? -38.149 -73.168 36.140 1.00 74.31 175 LEU A O 1
ATOM 1319 N N . LEU A 1 176 ? -36.440 -72.901 37.563 1.00 74.81 176 LEU A N 1
ATOM 1320 C CA . LEU A 1 176 ? -35.432 -73.464 36.659 1.00 74.81 176 LEU A CA 1
ATOM 1321 C C . LEU A 1 176 ? -35.639 -74.969 36.435 1.00 74.81 176 LEU A C 1
ATOM 1323 O O . LEU A 1 176 ? -35.577 -75.428 35.292 1.00 74.81 176 LEU A O 1
ATOM 1327 N N . ALA A 1 177 ? -35.990 -75.708 37.492 1.00 79.88 177 ALA A N 1
ATOM 1328 C CA . ALA A 1 177 ? -36.318 -77.128 37.401 1.00 79.88 177 ALA A CA 1
ATOM 1329 C C . ALA A 1 177 ? -37.592 -77.393 36.572 1.00 79.88 177 ALA A C 1
ATOM 1331 O O . ALA A 1 177 ? -37.655 -78.380 35.837 1.00 79.88 177 ALA A O 1
ATOM 1332 N N . GLU A 1 178 ? -38.598 -76.513 36.645 1.00 77.88 178 GLU A N 1
ATOM 1333 C CA . GLU A 1 178 ? -39.825 -76.611 35.838 1.00 77.88 178 GLU A CA 1
ATOM 1334 C C . GLU A 1 178 ? -39.578 -76.286 34.352 1.00 77.88 178 GLU A C 1
ATOM 1336 O O . GLU A 1 178 ? -40.213 -76.871 33.472 1.00 77.88 178 GLU A O 1
ATOM 1341 N N . MET A 1 179 ? -38.613 -75.407 34.050 1.00 71.31 179 MET A N 1
ATOM 1342 C CA . MET A 1 179 ? -38.234 -75.040 32.678 1.00 71.31 179 MET A CA 1
ATOM 1343 C C . MET A 1 179 ? -37.175 -75.958 32.041 1.00 71.31 179 MET A C 1
ATOM 1345 O O . MET A 1 179 ? -36.813 -75.749 30.881 1.00 71.31 179 MET A O 1
ATOM 1349 N N . GLY A 1 180 ? -36.734 -77.005 32.745 1.00 62.50 180 GLY A N 1
ATOM 1350 C CA . GLY A 1 180 ? -35.919 -78.081 32.178 1.00 62.50 180 GLY A CA 1
ATOM 1351 C C . GLY A 1 180 ? -34.447 -77.734 31.935 1.00 62.50 180 GLY A C 1
ATOM 1352 O O . GLY A 1 180 ? -33.868 -78.263 30.981 1.00 62.50 180 GLY A O 1
ATOM 1353 N N . PHE A 1 181 ? -33.855 -76.879 32.777 1.00 54.19 181 PHE A N 1
ATOM 1354 C CA . PHE A 1 181 ? -32.399 -76.709 32.889 1.00 54.19 181 PHE A CA 1
ATOM 1355 C C . PHE A 1 181 ? -31.845 -77.422 34.124 1.00 54.19 181 PHE A C 1
ATOM 1357 O O . PHE A 1 181 ? -32.530 -77.414 35.170 1.00 54.19 181 PHE A O 1
#

pLDDT: mean 84.18, std 15.55, range [42.34, 97.62]

Secondary structure (DSSP, 8-state):
--HHHHHHHHHHHHHHHHHHHHHHHHHHHHHHHHHHHHHHHHHHHHHHHHHHHHHHHHHHHHHHHHHHHHHHHT-S---HHHHHHHHHHHHHHHHHHHHHHHHHHHHHHHHHHHTHHHHHHHHHHHHHHHHHHHHHHHHHHHHHHHHHHS-------------S----HHHHHHHHHHTT-

Sequence (181 aa):
MSQSEASSTARAHDALHKLSQELPDACERLDYVKRMTDQAASKVLNLVDSAQDDAEGVRRQGSELSESLQRLAVAPDLSVERARAMMRLCAAYAASAAAFAERVKGLQTEIMMAQDFQDLSGQVINKVLGMLRPAEAPLQELLAQFEAAAPAVEEQLAGVQTPDKALQQDDVDALLAEMGF

Radius of gyration: 40.96 Å; chains: 1; bounding box: 76×86×88 Å